Protein AF-A0ABD0Q7D8-F1 (afdb_monomer)

pLDDT: mean 92.92, std 5.54, range [68.25, 98.25]

Sequence (72 aa):
MSHLNGQRLYGKVIRVTISKHQTVQLPREGQEDQGLTKDFSGSPLHRFKKPGSKNFQNIFPPSATLHLSNIP

Mean predicted aligned err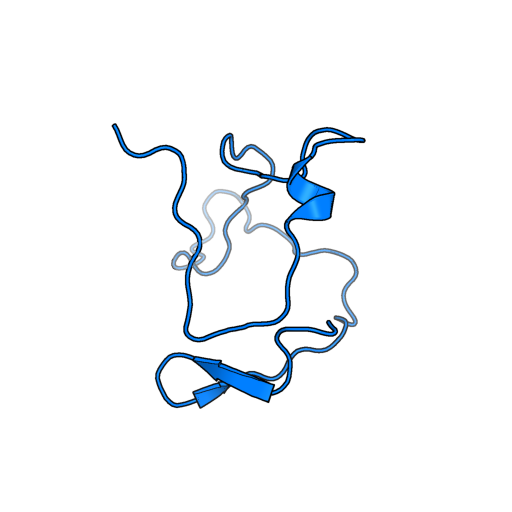or: 4.54 Å

Radius of gyration: 16.44 Å; Cα contacts (8 Å, |Δi|>4): 32; chains: 1; bounding box: 41×34×37 Å

Organism: Cirrhinus mrigala (NCBI:txid683832)

Secondary structure (DSSP, 8-state):
-TTTTT-EETTEE------SSS-PPPPPTT---TT-----TT-TT-TTSSTT-GGGGG-----S--------

Solvent-accessible surface area (backbone atoms only — not comparable to full-atom values): 5436 Å² total; per-residue (Å²): 114,91,65,57,47,68,38,76,54,96,92,38,72,40,84,68,76,87,71,93,63,94,72,84,83,78,78,57,90,93,54,89,60,89,78,76,71,83,90,60,91,83,51,88,83,59,74,76,77,53,88,89,42,71,55,72,79,69,72,72,70,85,64,97,76,81,90,84,77,91,78,132

Structure (mmCIF, N/CA/C/O backbone):
data_AF-A0ABD0Q7D8-F1
#
_entry.id   AF-A0ABD0Q7D8-F1
#
loop_
_atom_site.group_PDB
_atom_site.id
_atom_site.type_symbol
_atom_site.label_atom_id
_atom_site.label_alt_id
_atom_site.label_comp_id
_atom_site.label_asym_id
_atom_site.label_entity_id
_atom_site.label_seq_id
_atom_site.pdbx_PDB_ins_code
_atom_site.Cartn_x
_atom_site.Cartn_y
_atom_site.Cartn_z
_atom_site.occupancy
_atom_site.B_iso_or_equiv
_atom_site.auth_seq_id
_atom_site.auth_comp_id
_atom_site.auth_asym_id
_atom_site.auth_atom_id
_atom_site.pdbx_PDB_model_num
ATOM 1 N N . MET A 1 1 ? -4.481 2.210 -8.275 1.00 68.25 1 MET A N 1
ATOM 2 C CA . MET A 1 1 ? -5.285 0.991 -8.549 1.00 68.25 1 MET A CA 1
ATOM 3 C C . MET A 1 1 ? -4.697 0.107 -9.642 1.00 68.25 1 MET A C 1
A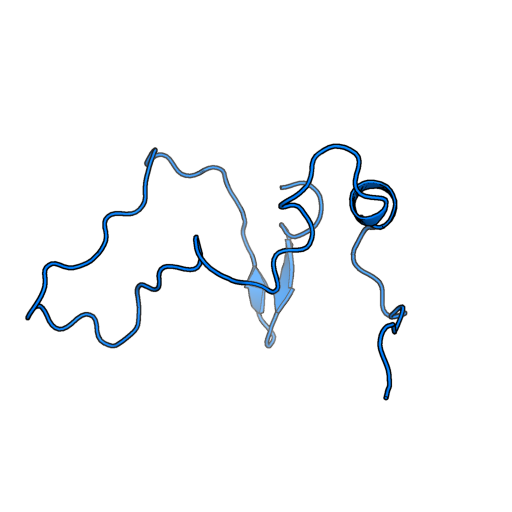TOM 5 O O . MET A 1 1 ? -4.967 -1.084 -9.631 1.00 68.25 1 MET A O 1
ATOM 9 N N . SER A 1 2 ? -3.889 0.657 -10.549 1.00 89.00 2 SER A N 1
ATOM 10 C CA . SER A 1 2 ? -3.324 -0.032 -11.716 1.00 89.00 2 SER A CA 1
ATOM 11 C C . SER A 1 2 ? -2.495 -1.286 -11.419 1.00 89.00 2 SER A C 1
ATOM 13 O O . SER A 1 2 ? -2.451 -2.176 -12.255 1.00 89.00 2 SER A O 1
ATOM 15 N N . HIS A 1 3 ? -1.834 -1.375 -10.261 1.00 95.31 3 HIS A N 1
ATOM 16 C CA . HIS A 1 3 ? -0.813 -2.411 -10.043 1.00 95.31 3 HIS A CA 1
ATOM 17 C C . HIS A 1 3 ? -1.264 -3.622 -9.219 1.00 95.31 3 HIS A C 1
ATOM 19 O O . HIS A 1 3 ? -0.716 -4.704 -9.399 1.00 95.31 3 HIS A O 1
ATOM 25 N N . LEU A 1 4 ? -2.234 -3.461 -8.311 1.00 96.81 4 LEU A N 1
ATOM 26 C CA . LEU A 1 4 ? -2.557 -4.495 -7.314 1.00 96.81 4 LEU A CA 1
ATOM 27 C C . LEU A 1 4 ? -3.870 -5.238 -7.576 1.00 96.81 4 LEU A C 1
ATOM 29 O O . LEU A 1 4 ? -4.035 -6.352 -7.091 1.00 96.81 4 LEU A O 1
ATOM 33 N N . ASN A 1 5 ? -4.810 -4.659 -8.327 1.00 97.56 5 ASN A N 1
ATOM 34 C CA . ASN A 1 5 ? -6.070 -5.344 -8.610 1.00 97.56 5 ASN A CA 1
ATOM 35 C C . ASN A 1 5 ? -5.816 -6.634 -9.412 1.00 97.56 5 ASN A C 1
ATOM 37 O O . ASN A 1 5 ? -5.145 -6.589 -10.438 1.00 97.56 5 ASN A O 1
ATOM 41 N N . GLY A 1 6 ? -6.354 -7.767 -8.956 1.00 96.88 6 GLY A N 1
ATOM 42 C CA . GLY A 1 6 ? -6.186 -9.069 -9.609 1.00 96.88 6 GLY A CA 1
ATOM 43 C C . GLY A 1 6 ? -4.896 -9.817 -9.250 1.00 96.88 6 GLY A C 1
ATOM 44 O O . GLY A 1 6 ? -4.716 -10.947 -9.696 1.00 96.88 6 GLY A O 1
ATOM 45 N N . GLN A 1 7 ? -4.014 -9.240 -8.429 1.00 97.25 7 GLN A N 1
ATOM 46 C CA . GLN A 1 7 ? -2.804 -9.931 -7.970 1.00 97.25 7 GLN A CA 1
ATOM 47 C C . GLN A 1 7 ? -3.131 -11.018 -6.939 1.00 97.25 7 GLN A C 1
ATOM 49 O O . GLN A 1 7 ? -4.159 -10.958 -6.266 1.00 97.25 7 GLN A O 1
ATOM 54 N N . ARG A 1 8 ? -2.262 -12.025 -6.789 1.00 97.44 8 ARG A N 1
ATOM 55 C CA . ARG A 1 8 ? -2.432 -13.080 -5.776 1.00 97.44 8 ARG A CA 1
ATOM 56 C C . ARG A 1 8 ? -1.638 -12.747 -4.513 1.00 97.44 8 ARG A C 1
ATOM 58 O O . ARG A 1 8 ? -0.437 -12.522 -4.582 1.00 97.44 8 ARG A O 1
ATOM 65 N N . LEU A 1 9 ? -2.300 -12.780 -3.361 1.00 97.06 9 LEU A N 1
ATOM 66 C CA . LEU A 1 9 ? -1.702 -12.619 -2.038 1.00 97.06 9 LEU A CA 1
ATOM 67 C C . LEU A 1 9 ? -2.196 -13.750 -1.130 1.00 97.06 9 LEU A C 1
ATOM 69 O O . LEU A 1 9 ? -3.397 -14.007 -1.056 1.00 97.06 9 LEU A O 1
ATOM 73 N N . TYR A 1 10 ? -1.268 -14.457 -0.477 1.00 97.25 10 TYR A N 1
ATOM 74 C CA . TYR A 1 10 ? -1.567 -15.607 0.394 1.00 97.25 10 TYR A CA 1
ATOM 75 C C . TYR A 1 10 ? -2.536 -16.623 -0.240 1.00 97.25 10 TYR A C 1
ATOM 77 O O . TYR A 1 10 ? -3.515 -17.057 0.361 1.00 97.25 10 TYR A O 1
ATOM 85 N N . GLY A 1 11 ? -2.300 -16.954 -1.513 1.00 97.44 11 GLY A N 1
ATOM 86 C CA . GLY A 1 11 ? -3.119 -17.911 -2.258 1.00 97.44 11 GLY A CA 1
ATOM 87 C C . GLY A 1 11 ? -4.447 -17.364 -2.795 1.00 97.44 11 GLY A C 1
ATOM 88 O O . GLY A 1 11 ? -5.072 -18.049 -3.600 1.00 97.44 11 GLY A O 1
ATOM 89 N N . LYS A 1 12 ? -4.864 -16.137 -2.458 1.00 98.25 12 LYS A N 1
ATOM 90 C CA . LYS A 1 12 ? -6.136 -15.539 -2.906 1.00 98.25 12 LYS A CA 1
ATOM 91 C C . LYS A 1 12 ? -5.910 -14.371 -3.861 1.00 98.25 12 LYS A C 1
ATOM 93 O O . LYS A 1 12 ? -4.968 -13.605 -3.698 1.00 98.25 12 LYS A O 1
ATOM 98 N N . VAL A 1 13 ? -6.774 -14.234 -4.864 1.00 98.00 13 VAL A N 1
ATOM 99 C CA . VAL A 1 13 ? -6.757 -13.076 -5.769 1.00 98.00 13 VAL A CA 1
ATOM 100 C C . VAL A 1 13 ? -7.374 -11.879 -5.048 1.00 98.00 13 VAL A C 1
ATOM 102 O O . VAL A 1 13 ? -8.503 -11.971 -4.565 1.00 98.00 13 VAL A O 1
ATOM 105 N N . ILE A 1 14 ? -6.647 -10.766 -4.960 1.00 97.69 14 ILE A N 1
ATOM 106 C CA . ILE A 1 14 ? -7.128 -9.540 -4.322 1.00 97.69 14 ILE A CA 1
ATOM 107 C C . ILE A 1 14 ? -7.927 -8.685 -5.307 1.00 97.69 14 ILE A C 1
ATOM 109 O O . ILE A 1 14 ? -7.574 -8.545 -6.480 1.00 97.69 14 ILE A O 1
ATOM 113 N N . ARG A 1 15 ? -9.003 -8.071 -4.810 1.00 97.44 15 ARG A N 1
ATOM 114 C CA . ARG A 1 15 ? -9.820 -7.106 -5.552 1.00 97.44 15 ARG A CA 1
ATOM 115 C C . ARG A 1 15 ? -9.628 -5.719 -4.955 1.00 97.44 15 ARG A C 1
ATOM 117 O O . ARG A 1 15 ? -9.798 -5.542 -3.753 1.00 97.44 15 ARG A O 1
ATOM 124 N N . VAL A 1 16 ? -9.301 -4.742 -5.797 1.00 97.31 16 VAL A N 1
ATOM 125 C CA . VAL A 1 16 ? -9.061 -3.353 -5.386 1.00 97.31 16 VAL A CA 1
ATOM 126 C C . VAL A 1 16 ? -9.983 -2.427 -6.171 1.00 97.31 16 VAL A C 1
ATOM 128 O O . VAL A 1 16 ? -9.956 -2.409 -7.399 1.00 97.31 16 VAL A O 1
ATOM 131 N N . THR A 1 17 ? -10.780 -1.637 -5.456 1.00 97.31 17 THR A N 1
ATOM 132 C CA . THR A 1 17 ? -11.714 -0.648 -6.016 1.00 97.31 17 THR A CA 1
ATOM 133 C C . THR A 1 17 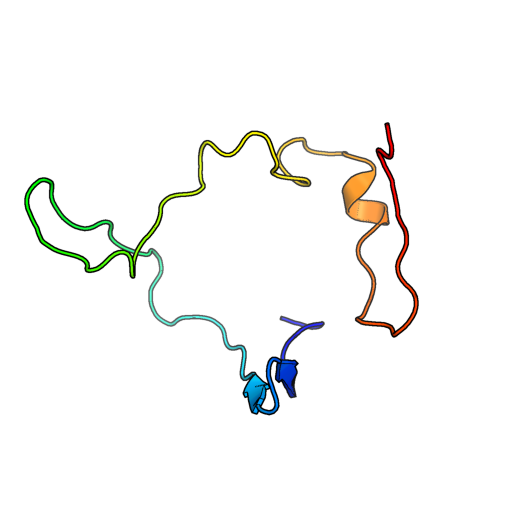? -11.646 0.652 -5.217 1.00 97.31 17 THR A C 1
ATOM 135 O O . THR A 1 17 ? -11.245 0.633 -4.054 1.00 97.31 17 THR A O 1
ATOM 138 N N . ILE A 1 18 ? -12.060 1.778 -5.809 1.00 97.25 18 ILE A N 1
ATOM 139 C CA . ILE A 1 18 ? -12.216 3.035 -5.058 1.00 97.25 18 ILE A CA 1
ATOM 140 C C . ILE A 1 18 ? -13.305 2.839 -3.998 1.00 97.25 18 ILE A C 1
ATOM 142 O O . ILE A 1 18 ? -14.379 2.313 -4.297 1.00 97.25 18 ILE A O 1
ATOM 146 N N . SER A 1 19 ? -13.014 3.244 -2.762 1.00 96.94 19 SER A N 1
ATOM 147 C CA . SER A 1 19 ? -13.996 3.235 -1.679 1.00 96.94 19 SER A CA 1
ATOM 148 C C . SER A 1 19 ? -15.110 4.244 -1.949 1.00 96.94 19 SER A C 1
ATOM 150 O O . SER A 1 19 ? -14.865 5.329 -2.470 1.00 96.94 19 SER A O 1
ATOM 152 N N . LYS A 1 20 ? -16.337 3.913 -1.538 1.00 98.00 20 LYS A N 1
ATOM 153 C CA . LYS A 1 20 ? -17.443 4.883 -1.492 1.00 98.00 20 LYS A CA 1
ATOM 154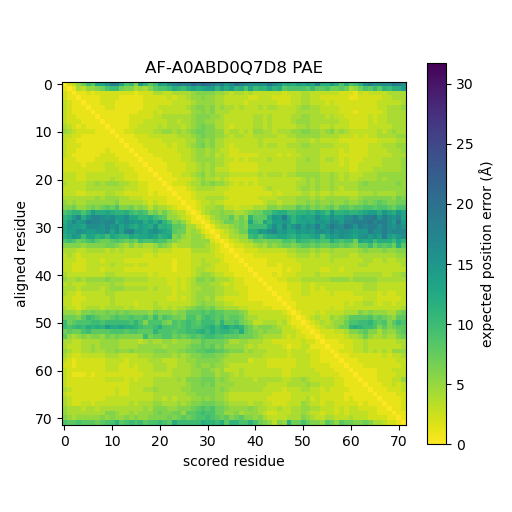 C C . LYS A 1 20 ? -17.344 5.819 -0.279 1.00 98.00 20 LYS A C 1
ATOM 156 O O . LYS A 1 20 ? -18.000 6.852 -0.257 1.00 98.00 20 LYS A O 1
ATOM 161 N N . HIS A 1 21 ? -16.543 5.454 0.722 1.00 97.56 21 HIS A N 1
ATOM 162 C CA . HIS A 1 21 ? -16.302 6.250 1.923 1.00 97.56 21 HIS A CA 1
ATOM 163 C C . HIS A 1 21 ? -15.084 7.151 1.722 1.00 97.56 21 HIS A C 1
ATOM 165 O O . HIS A 1 21 ? -14.045 6.689 1.248 1.00 97.56 21 HIS A O 1
ATOM 171 N N . GLN A 1 22 ? -15.206 8.419 2.113 1.00 97.38 22 GLN A N 1
ATOM 172 C CA . GLN A 1 22 ? -14.150 9.416 1.935 1.00 97.38 22 GLN A CA 1
ATOM 173 C C . GLN A 1 22 ? -12.990 9.243 2.926 1.00 97.38 22 GLN A C 1
ATOM 175 O O . GLN A 1 22 ? -11.841 9.502 2.578 1.00 97.38 22 GLN A O 1
ATOM 180 N N . THR A 1 23 ? -13.285 8.805 4.150 1.00 96.38 23 THR A N 1
ATOM 181 C CA . THR A 1 23 ? -12.309 8.644 5.233 1.00 96.38 23 THR A CA 1
ATOM 182 C C . THR A 1 23 ? -12.567 7.356 6.011 1.00 96.38 23 THR A C 1
ATOM 184 O O . THR A 1 23 ? -13.676 6.817 6.000 1.00 96.38 23 THR A O 1
ATOM 187 N N . VAL A 1 24 ? -11.527 6.853 6.679 1.00 94.62 24 VAL A N 1
ATOM 188 C CA . VAL A 1 24 ? -11.631 5.769 7.664 1.00 94.62 24 VAL A CA 1
ATOM 189 C C . VAL A 1 24 ? -11.707 6.415 9.042 1.00 94.62 24 VAL A C 1
ATOM 191 O O . VAL A 1 24 ? -10.859 7.240 9.377 1.00 94.62 24 VAL A O 1
ATOM 194 N N . GLN A 1 25 ? -12.734 6.080 9.821 1.00 93.62 25 GLN A N 1
ATOM 195 C CA . GLN A 1 25 ? -12.881 6.579 11.187 1.00 93.62 25 GLN A CA 1
ATOM 196 C C . GLN A 1 25 ? -12.054 5.719 12.138 1.00 93.62 25 GLN A C 1
ATOM 198 O O . GLN A 1 25 ? -12.094 4.494 12.051 1.00 93.62 25 GLN A O 1
ATOM 203 N N . LEU A 1 26 ? -11.316 6.366 13.037 1.00 92.38 26 LEU A N 1
ATOM 204 C CA . LEU A 1 26 ? -10.606 5.660 14.095 1.00 92.38 26 LEU A CA 1
ATOM 205 C C . LEU A 1 26 ? -11.582 5.289 15.225 1.00 92.38 26 LEU A C 1
ATOM 207 O O . LEU A 1 26 ? -12.506 6.064 15.502 1.00 92.38 26 LEU A O 1
ATOM 211 N N . PRO A 1 27 ? -11.386 4.132 15.883 1.00 90.06 27 PRO A N 1
ATOM 212 C CA . PRO A 1 27 ? -12.134 3.765 17.077 1.00 90.06 27 PRO A CA 1
ATOM 213 C C . PRO A 1 27 ? -11.979 4.833 18.156 1.00 90.06 27 PRO A C 1
ATOM 215 O O . PRO A 1 27 ? -10.939 5.488 18.259 1.00 90.06 27 PRO A O 1
ATOM 218 N N . ARG A 1 28 ? -13.013 5.000 18.981 1.00 87.50 28 ARG A N 1
ATOM 219 C CA . ARG A 1 28 ? -12.915 5.883 20.146 1.00 87.50 28 ARG A CA 1
ATOM 220 C C . ARG A 1 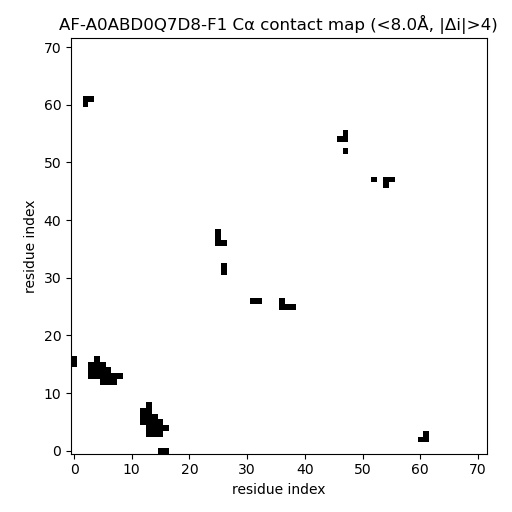28 ? -11.954 5.281 21.166 1.00 87.50 28 ARG A C 1
ATOM 222 O O . ARG A 1 28 ? -11.846 4.061 21.278 1.00 87.50 28 ARG A O 1
ATOM 229 N N . GLU A 1 29 ? -11.296 6.134 21.941 1.00 80.19 29 GLU A N 1
ATOM 230 C CA . GLU A 1 29 ? -10.506 5.675 23.083 1.00 80.19 29 GLU A CA 1
ATOM 231 C C . GLU A 1 29 ? -11.374 4.814 24.015 1.00 80.19 29 GLU A C 1
ATOM 233 O O . GLU A 1 29 ? -12.513 5.166 24.326 1.00 80.19 29 GLU A O 1
ATOM 238 N N . GLY A 1 30 ? -10.853 3.651 24.411 1.00 76.81 30 GLY A N 1
ATOM 239 C CA . GLY A 1 30 ? -11.577 2.675 25.232 1.00 76.81 30 GLY A CA 1
ATOM 240 C C . GLY A 1 30 ? -12.531 1.746 24.469 1.00 76.81 30 GLY A C 1
ATOM 241 O O . GLY A 1 30 ? -13.113 0.860 25.088 1.00 76.81 30 GLY A O 1
ATOM 242 N N . GLN A 1 31 ? -12.684 1.894 23.148 1.00 84.19 31 GLN A N 1
ATOM 243 C CA . GLN A 1 31 ? -13.422 0.938 22.323 1.00 84.19 31 GLN A CA 1
ATOM 244 C C . GLN A 1 31 ? -12.496 -0.189 21.848 1.00 84.19 31 GLN A C 1
ATOM 246 O O . GLN A 1 31 ? -11.458 0.062 21.236 1.00 84.19 31 GLN A O 1
ATOM 251 N N . GLU A 1 32 ? -12.883 -1.441 22.095 1.00 79.12 32 GLU A N 1
ATOM 252 C CA . GLU A 1 32 ? -12.164 -2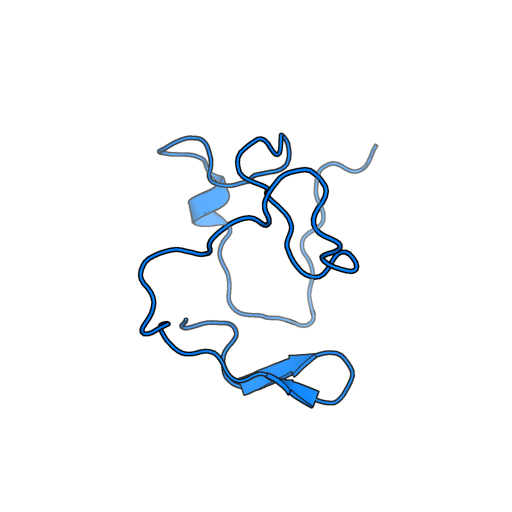.592 21.550 1.00 79.12 32 GLU A CA 1
ATOM 253 C C . GLU A 1 32 ? -12.338 -2.666 20.028 1.00 79.12 32 GLU A C 1
ATOM 255 O O . GLU A 1 32 ? -13.441 -2.839 19.514 1.00 79.12 32 GLU A O 1
ATOM 260 N N . ASP A 1 33 ? -11.228 -2.552 19.306 1.00 84.44 33 ASP A N 1
ATOM 261 C CA . ASP A 1 33 ? -11.166 -2.633 17.839 1.00 84.44 33 ASP A CA 1
ATOM 262 C C . ASP A 1 33 ? -10.480 -3.923 17.353 1.00 84.44 33 ASP A C 1
ATOM 264 O O . ASP A 1 33 ? -10.325 -4.155 16.158 1.00 84.44 33 ASP A O 1
ATOM 268 N N . GLN A 1 34 ? -10.043 -4.784 18.282 1.00 88.50 34 GLN A N 1
ATOM 269 C CA . GLN A 1 34 ? -9.320 -6.035 17.995 1.00 88.50 34 GLN A CA 1
ATOM 270 C C . GLN A 1 34 ? -8.074 -5.848 17.098 1.00 88.50 34 GLN A C 1
ATOM 272 O O . GLN A 1 34 ? -7.569 -6.804 16.512 1.00 88.50 34 GLN A O 1
ATOM 277 N N . GLY A 1 35 ? -7.557 -4.617 16.992 1.00 88.56 35 GLY A N 1
ATOM 278 C CA . GLY A 1 35 ? -6.429 -4.269 16.128 1.00 88.56 35 GLY A CA 1
ATOM 279 C C . GLY A 1 35 ? -6.758 -4.259 14.632 1.00 88.56 35 GLY A C 1
ATOM 280 O O . GLY A 1 35 ? -5.843 -4.378 13.814 1.00 88.56 35 GLY A O 1
ATOM 281 N N . LEU A 1 36 ? -8.036 -4.145 14.263 1.00 93.62 36 LEU A N 1
ATOM 282 C CA . LEU A 1 36 ? -8.491 -4.123 12.871 1.00 93.62 36 LEU A CA 1
ATOM 283 C C . LEU A 1 36 ? -8.287 -2.756 12.203 1.00 93.62 36 LEU A C 1
ATOM 285 O O . LEU A 1 36 ? -8.181 -2.680 10.976 1.00 93.62 36 LEU A O 1
ATOM 289 N N . THR A 1 37 ? -8.167 -1.695 12.996 1.00 94.00 37 THR A N 1
ATOM 290 C CA . THR A 1 37 ? -7.948 -0.320 12.562 1.00 94.00 37 THR A CA 1
ATOM 291 C C . THR A 1 37 ? -6.624 0.200 13.112 1.00 94.00 37 THR A C 1
ATOM 293 O O . THR A 1 37 ? -6.306 0.081 14.293 1.00 94.00 37 THR A O 1
ATOM 296 N N . LYS A 1 38 ? -5.815 0.810 12.241 1.00 92.88 38 LYS A N 1
ATOM 297 C CA . LYS A 1 38 ? -4.503 1.337 12.624 1.00 92.88 38 LYS A CA 1
ATOM 298 C C . LYS A 1 38 ? -4.176 2.625 11.883 1.00 92.88 38 LYS A C 1
ATOM 300 O O . LYS A 1 38 ? -4.253 2.666 10.656 1.00 92.88 38 LYS A O 1
ATOM 305 N N . ASP A 1 39 ? -3.768 3.650 12.631 1.00 93.81 39 ASP A N 1
ATOM 306 C CA . ASP A 1 39 ? -3.271 4.905 12.069 1.00 93.81 39 ASP A CA 1
ATOM 307 C C . ASP A 1 39 ? -1.774 4.804 11.743 1.00 93.81 39 ASP A C 1
ATOM 309 O O . ASP A 1 39 ? -0.946 4.458 12.588 1.00 93.81 39 ASP A O 1
ATOM 313 N N . PHE A 1 40 ? -1.428 5.119 10.496 1.00 95.94 40 PHE A N 1
ATOM 314 C CA . PHE A 1 40 ? -0.051 5.167 10.009 1.00 95.94 40 PHE A CA 1
ATOM 315 C C . PHE A 1 40 ? 0.403 6.582 9.638 1.00 95.94 40 PHE A C 1
ATOM 317 O O . PHE A 1 40 ? 1.537 6.743 9.195 1.00 95.94 40 PHE A O 1
ATOM 324 N N . SER A 1 41 ? -0.416 7.619 9.839 1.00 95.12 41 SER A N 1
ATOM 325 C CA . SER A 1 41 ? -0.144 8.999 9.399 1.00 95.12 41 SER A CA 1
ATOM 326 C C . SER A 1 41 ? 1.212 9.539 9.882 1.00 95.12 41 SER A C 1
ATOM 328 O O . SER A 1 41 ? 1.901 10.247 9.144 1.00 95.12 41 SER A O 1
ATOM 330 N N . GLY A 1 42 ? 1.642 9.143 11.085 1.00 94.31 42 GLY A N 1
ATOM 331 C CA . GLY A 1 42 ? 2.927 9.517 11.687 1.00 94.31 42 GLY A CA 1
ATOM 332 C C . GLY A 1 42 ? 4.130 8.637 11.318 1.00 94.31 42 GLY A C 1
ATOM 333 O O . GLY A 1 42 ? 5.224 8.882 11.822 1.00 94.31 42 GLY A O 1
ATOM 334 N N . SER A 1 43 ? 3.972 7.618 10.466 1.00 96.69 43 SER A N 1
ATOM 335 C CA . SER A 1 43 ? 5.029 6.631 10.215 1.00 96.69 43 SER A CA 1
ATOM 336 C C . SER A 1 43 ? 6.303 7.266 9.627 1.00 96.69 43 SER A C 1
ATOM 338 O O . SER A 1 43 ? 6.243 7.921 8.577 1.00 96.69 43 SER A O 1
ATOM 340 N N . PRO A 1 44 ? 7.487 7.036 10.233 1.00 94.38 44 PRO A N 1
ATOM 341 C CA . PRO A 1 44 ? 8.756 7.515 9.686 1.00 94.38 44 PRO A CA 1
ATOM 342 C C . PRO A 1 44 ? 9.176 6.759 8.414 1.00 94.38 44 PRO A C 1
ATOM 344 O O . PRO A 1 44 ? 10.046 7.225 7.685 1.00 94.38 44 PRO A O 1
ATOM 347 N N . LEU A 1 45 ? 8.543 5.617 8.116 1.00 94.25 45 LEU A N 1
ATOM 348 C CA . LEU A 1 45 ? 8.895 4.735 6.997 1.00 94.25 45 LEU A CA 1
ATOM 349 C C . LEU A 1 45 ? 8.120 5.041 5.700 1.00 94.25 45 LEU A C 1
ATOM 351 O O . LEU A 1 45 ? 8.246 4.318 4.709 1.00 94.25 45 LEU A O 1
ATOM 355 N N . HIS A 1 46 ? 7.318 6.110 5.667 1.00 95.25 46 HIS A N 1
ATOM 356 C CA . HIS A 1 46 ? 6.604 6.533 4.462 1.00 95.25 46 HIS A CA 1
ATOM 357 C C . HIS A 1 46 ? 7.555 6.990 3.346 1.00 95.25 46 HIS A C 1
ATOM 359 O O . HIS A 1 46 ? 8.251 7.998 3.461 1.00 95.25 46 HIS A O 1
ATOM 365 N N . ARG A 1 47 ? 7.514 6.302 2.199 1.00 93.50 47 ARG A N 1
ATOM 366 C CA . ARG A 1 47 ? 8.389 6.597 1.048 1.00 93.50 47 ARG A CA 1
ATOM 367 C C . ARG A 1 47 ? 7.973 7.831 0.239 1.00 93.50 47 ARG A C 1
ATOM 369 O O . ARG A 1 47 ? 8.804 8.388 -0.475 1.00 93.50 47 ARG A O 1
ATOM 376 N N . PHE A 1 48 ? 6.733 8.296 0.382 1.00 92.25 48 PHE A N 1
ATOM 377 C CA . PHE A 1 48 ? 6.161 9.384 -0.426 1.00 92.25 48 PHE A CA 1
ATOM 378 C C . PHE A 1 48 ? 5.810 10.640 0.388 1.00 92.25 48 PHE A C 1
ATOM 380 O O . PHE A 1 48 ? 4.994 11.446 -0.039 1.00 92.25 48 PHE A O 1
ATOM 387 N N . LYS A 1 49 ? 6.431 10.829 1.562 1.00 89.50 49 LYS A N 1
ATOM 388 C CA . LYS A 1 49 ? 6.165 11.986 2.438 1.00 89.50 49 LYS A CA 1
ATOM 389 C C . LYS A 1 49 ? 6.679 13.316 1.869 1.00 89.50 49 LYS A C 1
ATOM 391 O O . LYS A 1 49 ? 6.104 14.361 2.143 1.00 89.50 49 LYS A O 1
ATOM 396 N N . LYS A 1 50 ? 7.781 13.284 1.113 1.00 89.19 50 LYS A N 1
ATOM 397 C CA . LYS A 1 50 ? 8.432 14.479 0.554 1.00 89.19 50 LYS A CA 1
ATOM 398 C C . LYS A 1 50 ? 8.079 14.636 -0.933 1.00 89.19 50 LYS A C 1
ATOM 400 O O . LYS A 1 50 ? 8.387 13.717 -1.701 1.00 89.19 50 LYS A O 1
ATOM 405 N N . PRO A 1 51 ? 7.490 15.771 -1.357 1.00 86.00 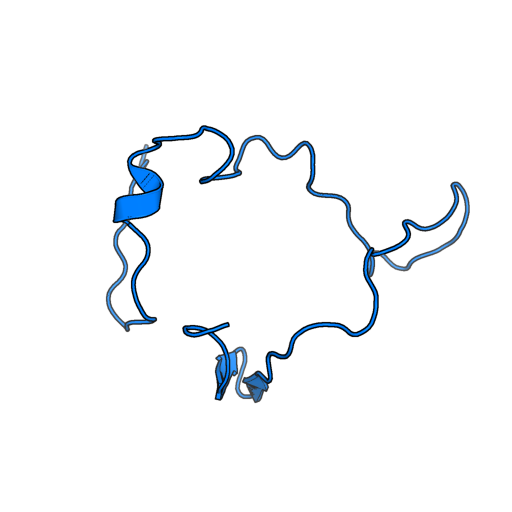51 PRO A N 1
ATOM 406 C CA . PRO A 1 51 ? 7.337 16.100 -2.773 1.00 86.00 51 PRO A CA 1
ATOM 407 C C . PRO A 1 51 ? 8.685 16.045 -3.503 1.00 86.00 51 PRO A C 1
ATOM 409 O O . PRO A 1 51 ? 9.717 16.381 -2.925 1.00 86.00 51 PRO A O 1
ATOM 412 N N . GLY A 1 52 ? 8.696 15.580 -4.754 1.00 85.69 52 GLY A N 1
ATOM 413 C CA . GLY A 1 52 ? 9.924 15.485 -5.559 1.00 85.69 52 GLY A CA 1
ATOM 414 C C . GLY A 1 52 ? 10.921 14.406 -5.112 1.00 85.69 52 GLY A C 1
ATOM 415 O O . GLY A 1 52 ? 12.032 14.343 -5.634 1.00 85.69 52 GLY A O 1
ATOM 416 N N . SER A 1 53 ? 10.554 13.538 -4.162 1.00 90.50 53 SER A N 1
ATOM 417 C CA . SER A 1 53 ? 11.395 12.402 -3.777 1.00 90.50 53 SER A CA 1
ATOM 418 C C . SER A 1 53 ? 11.684 11.490 -4.975 1.00 90.50 53 SER A C 1
ATOM 420 O O . SER A 1 53 ? 10.770 11.108 -5.709 1.00 90.50 53 SER A O 1
ATOM 422 N N . LYS A 1 54 ? 12.937 11.037 -5.113 1.00 89.69 54 LYS A N 1
ATOM 423 C CA . LYS A 1 54 ? 13.329 10.022 -6.110 1.00 89.69 54 LYS A CA 1
ATOM 424 C C . LYS A 1 54 ? 12.516 8.727 -5.991 1.00 89.69 54 LYS A C 1
ATOM 426 O O . LYS A 1 54 ? 12.401 7.988 -6.957 1.00 89.69 54 LYS A O 1
ATOM 431 N N . ASN A 1 55 ? 11.879 8.478 -4.844 1.00 89.75 55 ASN A N 1
ATOM 432 C CA . ASN A 1 55 ? 10.997 7.327 -4.652 1.00 89.75 55 ASN A CA 1
ATOM 433 C C . ASN A 1 55 ? 9.835 7.273 -5.654 1.00 89.75 55 ASN A C 1
ATOM 435 O O . ASN A 1 55 ? 9.397 6.175 -5.983 1.00 89.75 55 ASN A O 1
ATOM 439 N N . PHE A 1 56 ? 9.357 8.411 -6.171 1.00 90.12 56 PHE A N 1
ATOM 440 C CA . PHE A 1 56 ? 8.315 8.423 -7.207 1.00 90.12 56 PHE A CA 1
ATOM 441 C C . PHE A 1 56 ? 8.785 7.819 -8.535 1.00 90.12 56 PHE A C 1
ATOM 443 O O . PHE A 1 56 ? 7.969 7.281 -9.274 1.00 90.12 56 PHE A O 1
ATOM 450 N N . GLN A 1 57 ? 10.090 7.850 -8.814 1.00 90.06 57 GLN A N 1
ATOM 451 C CA . GLN A 1 57 ? 10.680 7.204 -9.990 1.00 90.06 57 GLN A CA 1
ATOM 452 C C . GLN A 1 57 ? 10.825 5.685 -9.808 1.00 90.06 57 GLN A C 1
ATOM 454 O O . GLN A 1 57 ? 11.067 4.977 -10.776 1.00 90.06 57 GLN A O 1
ATOM 459 N N . ASN A 1 58 ? 10.638 5.178 -8.583 1.00 92.06 58 ASN A N 1
ATOM 460 C CA . ASN A 1 58 ? 10.825 3.772 -8.227 1.00 92.06 58 ASN A CA 1
ATOM 461 C C . ASN A 1 58 ? 9.492 3.014 -8.054 1.00 92.06 58 ASN A C 1
ATOM 463 O O . ASN A 1 58 ? 9.422 2.046 -7.294 1.00 92.06 58 ASN A O 1
ATOM 467 N N . ILE A 1 59 ? 8.418 3.468 -8.710 1.00 93.44 59 ILE A N 1
ATOM 468 C CA . ILE A 1 59 ? 7.110 2.799 -8.705 1.00 93.44 59 ILE A CA 1
ATOM 469 C C . ILE A 1 59 ? 7.001 1.938 -9.967 1.00 93.44 59 ILE A C 1
ATOM 471 O O . ILE A 1 59 ? 6.889 2.466 -11.070 1.00 93.44 59 ILE A O 1
ATOM 475 N N . PHE A 1 60 ? 6.994 0.616 -9.797 1.00 94.94 60 PHE A N 1
ATOM 476 C CA . PHE A 1 60 ? 6.949 -0.352 -10.896 1.00 94.94 60 PHE A CA 1
ATOM 477 C C . PHE A 1 60 ? 5.802 -1.360 -10.727 1.00 94.94 60 PHE A C 1
ATOM 479 O O . PHE A 1 60 ? 5.330 -1.574 -9.604 1.00 94.94 60 PHE A O 1
ATOM 486 N N . PRO A 1 61 ? 5.345 -2.007 -11.817 1.00 96.56 61 PRO A N 1
ATOM 487 C CA . PRO A 1 61 ? 4.448 -3.155 -11.725 1.00 96.56 61 PRO A CA 1
ATOM 488 C C . PRO A 1 61 ? 5.043 -4.294 -10.874 1.00 96.56 61 PRO A C 1
ATOM 490 O O . PRO A 1 61 ? 6.268 -4.420 -10.802 1.00 96.56 61 PRO A O 1
ATOM 493 N N . PRO A 1 62 ? 4.205 -5.150 -10.257 1.00 96.88 62 PRO A N 1
ATOM 494 C CA . PRO A 1 62 ? 4.683 -6.326 -9.536 1.00 96.88 62 PRO A CA 1
ATOM 495 C C . PRO A 1 62 ? 5.528 -7.240 -10.431 1.00 96.88 62 PRO A C 1
ATOM 497 O O . PRO A 1 62 ? 5.180 -7.483 -11.586 1.00 96.88 62 PRO A O 1
ATOM 500 N N . SER A 1 63 ? 6.622 -7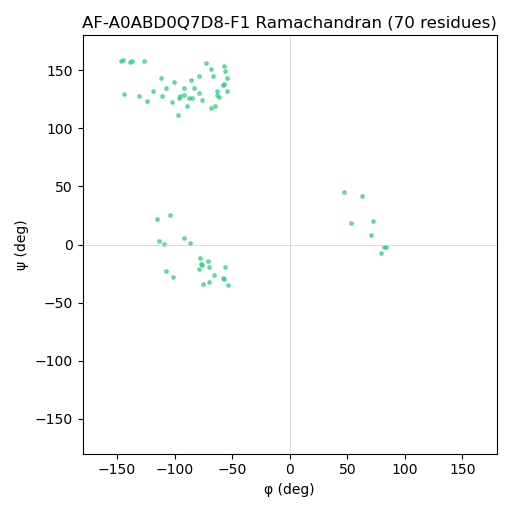.758 -9.878 1.00 97.06 63 SER A N 1
ATOM 501 C CA . SER A 1 63 ? 7.565 -8.652 -10.552 1.00 97.06 63 SER A CA 1
ATOM 502 C C . SER A 1 63 ? 8.110 -9.682 -9.563 1.00 97.06 63 SER A C 1
ATOM 504 O O . SER A 1 63 ? 8.084 -9.463 -8.352 1.00 97.06 63 SER A O 1
ATOM 506 N N . ALA A 1 64 ? 8.623 -10.799 -10.082 1.00 97.50 64 ALA A N 1
ATOM 507 C CA . ALA A 1 64 ? 9.359 -11.784 -9.291 1.00 97.50 64 ALA A CA 1
ATOM 508 C C . ALA A 1 64 ? 10.734 -11.261 -8.828 1.00 97.50 64 ALA A C 1
ATOM 510 O O . ALA A 1 64 ? 11.307 -11.787 -7.876 1.00 97.50 64 ALA A O 1
ATOM 511 N N . THR A 1 65 ? 11.266 -10.224 -9.480 1.00 97.69 65 THR A N 1
ATOM 512 C CA . THR A 1 65 ? 12.548 -9.606 -9.126 1.00 97.69 65 THR A CA 1
ATOM 513 C C . THR A 1 65 ? 12.343 -8.453 -8.147 1.00 97.69 65 THR A C 1
ATOM 515 O O . THR A 1 65 ? 11.559 -7.541 -8.411 1.00 97.69 65 THR A O 1
ATOM 518 N N . LEU A 1 66 ? 13.088 -8.462 -7.039 1.00 97.38 66 LEU A N 1
ATOM 519 C CA . LEU A 1 66 ? 13.048 -7.416 -6.017 1.00 97.38 66 LEU A CA 1
ATOM 520 C C . LEU A 1 66 ? 14.314 -6.557 -6.050 1.00 97.38 66 LEU A C 1
ATOM 522 O O . LEU A 1 66 ? 15.426 -7.076 -6.080 1.00 97.38 66 LEU A O 1
ATOM 526 N N . HIS A 1 67 ? 14.137 -5.238 -5.977 1.00 95.62 67 HIS A N 1
ATOM 527 C CA . HIS A 1 67 ? 15.224 -4.302 -5.708 1.00 95.62 67 HIS A CA 1
ATOM 528 C C . HIS A 1 67 ? 15.364 -4.097 -4.193 1.00 95.62 67 HIS A C 1
ATOM 530 O O . HIS A 1 67 ? 14.437 -3.611 -3.539 1.00 95.62 67 HIS A O 1
ATOM 536 N N . LEU A 1 68 ? 16.529 -4.431 -3.639 1.00 94.75 68 LEU A N 1
ATOM 537 C CA . LEU A 1 68 ? 16.846 -4.264 -2.221 1.00 94.75 68 LEU A CA 1
ATOM 538 C C . LEU A 1 68 ? 17.706 -3.010 -2.014 1.00 94.75 68 LEU A C 1
ATOM 540 O O . LEU A 1 68 ? 18.594 -2.710 -2.803 1.00 94.75 68 LEU A O 1
ATOM 544 N N . SER A 1 69 ? 17.430 -2.260 -0.950 1.00 92.81 69 SER A N 1
ATOM 545 C CA . SER A 1 69 ? 18.138 -1.024 -0.591 1.00 92.81 69 SER A CA 1
ATOM 546 C C . SER A 1 69 ? 18.204 -0.892 0.926 1.00 92.81 69 SER A C 1
ATOM 548 O O . SER A 1 69 ? 17.306 -1.404 1.593 1.00 92.81 69 SER A O 1
ATOM 550 N N . ASN A 1 70 ? 19.161 -0.118 1.450 1.00 91.56 70 ASN A N 1
ATOM 551 C CA . ASN A 1 70 ? 19.319 0.122 2.892 1.00 91.56 70 ASN A CA 1
ATOM 552 C C . ASN A 1 70 ? 19.641 -1.165 3.686 1.00 91.56 70 ASN A C 1
ATOM 554 O O . ASN A 1 70 ? 19.066 -1.401 4.748 1.00 91.56 70 ASN A O 1
ATOM 558 N N . ILE A 1 71 ? 20.521 -2.008 3.129 1.0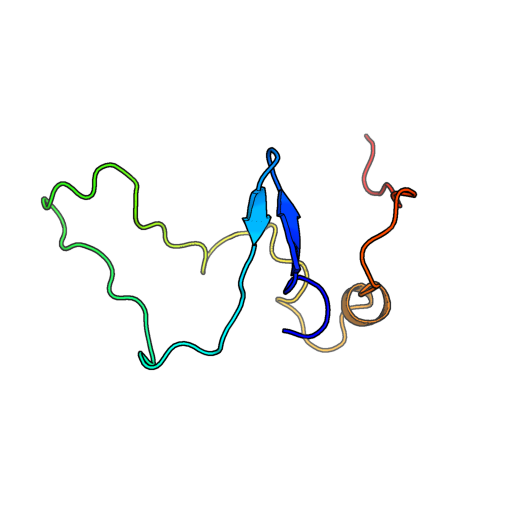0 94.19 71 ILE A N 1
ATOM 559 C CA . ILE A 1 71 ? 21.115 -3.161 3.825 1.00 94.19 71 ILE A CA 1
ATOM 560 C C . ILE A 1 71 ? 22.243 -2.618 4.730 1.00 94.19 71 ILE A C 1
ATOM 562 O O . ILE A 1 71 ? 23.022 -1.804 4.227 1.00 94.19 71 ILE A O 1
ATOM 566 N N . PRO A 1 72 ? 22.286 -2.986 6.026 1.00 91.81 72 PRO A N 1
ATOM 567 C CA . PRO A 1 72 ? 23.318 -2.542 6.966 1.00 91.81 72 PRO A CA 1
ATOM 568 C C . PRO A 1 72 ? 24.698 -3.143 6.680 1.00 91.81 72 PRO A C 1
ATOM 570 O O . PRO A 1 72 ? 24.759 -4.242 6.081 1.00 91.81 72 PRO A O 1
#

Foldseek 3Di:
DVAQQQDDDPNDGDHDDDDPDPDDDDDDPPDDPVPPDDDCPPPPPDQPPDPPRCVVVVDDHDDPDDDDDDDD

InterPro domains:
  IPR012677 Nucleotide-binding alpha-beta plait domain superfamily [G3DSA:3.30.70.330] (1-41)